Protein AF-A0A7Y3CLE5-F1 (afdb_monomer)

Radius of gyration: 14.15 Å; Cα contacts (8 Å, |Δi|>4): 38; chains: 1; bounding box: 26×23×37 Å

Nearest PDB structures (foldseek):
  5bpx-assembly1_A  TM=8.677E-01  e=1.315E-01  Alcaligenes sp.

Secondary structure (DSSP, 8-state):
-----S-EEEESSTTTPPEEEEE-HHHHHHHHHHHHHHTT--HHHHHTT--

Solvent-accessible surface area (backbone atoms only — not comparable to full-atom values): 3333 Å² total; per-residue (Å²): 141,87,88,87,81,81,62,52,72,42,53,76,37,99,71,93,41,52,89,65,50,73,42,48,70,65,59,52,45,53,54,52,46,50,51,25,59,76,71,72,45,69,53,66,63,60,60,68,71,65,131

Foldseek 3Di:
DDDDDDKDFDFPDPPPGDTDDIGDPVNVLVVVLVVCVVVVHDNVVSVVPDD

Structure (mmCIF, N/CA/C/O backbone):
data_AF-A0A7Y3CLE5-F1
#
_entry.id   AF-A0A7Y3CLE5-F1
#
loop_
_atom_site.group_PDB
_atom_site.id
_atom_site.type_symbol
_atom_site.label_atom_id
_atom_site.label_alt_id
_atom_site.label_comp_id
_atom_site.label_asym_id
_atom_site.label_entity_id
_atom_site.label_seq_id
_atom_site.pdbx_PDB_ins_code
_atom_site.Cartn_x
_atom_site.Cartn_y
_atom_site.Cartn_z
_atom_site.occupancy
_atom_site.B_iso_or_equiv
_atom_site.auth_seq_id
_atom_site.auth_comp_id
_atom_site.auth_asym_id
_atom_site.auth_atom_id
_atom_site.pdbx_PDB_model_num
ATOM 1 N N . MET A 1 1 ? -8.125 -12.417 -4.022 1.00 73.94 1 MET A N 1
ATOM 2 C CA . MET A 1 1 ? -7.123 -12.413 -2.937 1.00 73.94 1 MET A CA 1
ATOM 3 C C . MET A 1 1 ? -5.764 -12.274 -3.589 1.00 73.94 1 MET A C 1
ATOM 5 O O . MET A 1 1 ? -5.479 -13.058 -4.485 1.00 73.94 1 MET A O 1
ATOM 9 N N . PHE A 1 2 ? -4.985 -11.270 -3.196 1.00 86.25 2 PHE A N 1
ATOM 10 C CA . PHE A 1 2 ? -3.620 -11.063 -3.679 1.00 86.25 2 PHE A CA 1
ATOM 11 C C . PHE A 1 2 ? -2.657 -11.258 -2.509 1.00 86.25 2 PHE A C 1
ATOM 13 O O . PHE A 1 2 ? -2.974 -10.861 -1.391 1.00 86.25 2 PHE A O 1
ATOM 20 N N . ILE A 1 3 ? -1.508 -11.871 -2.774 1.00 84.12 3 ILE A N 1
ATOM 21 C CA . ILE A 1 3 ? -0.371 -11.918 -1.856 1.00 84.12 3 ILE A CA 1
ATOM 22 C C . ILE A 1 3 ? 0.757 -11.225 -2.602 1.00 84.12 3 ILE A C 1
ATOM 24 O O . ILE A 1 3 ? 1.125 -11.653 -3.695 1.00 84.12 3 ILE A O 1
ATOM 28 N N . VAL A 1 4 ? 1.226 -10.113 -2.048 1.00 84.12 4 VAL A N 1
ATOM 29 C CA . VAL A 1 4 ? 2.291 -9.299 -2.631 1.00 84.12 4 VAL A CA 1
ATOM 30 C C . VAL A 1 4 ? 3.495 -9.416 -1.712 1.00 84.12 4 VAL A C 1
ATOM 32 O O . VAL A 1 4 ? 3.369 -9.231 -0.503 1.00 84.12 4 VAL A O 1
ATOM 35 N N . GLU A 1 5 ? 4.644 -9.746 -2.286 1.00 83.50 5 GLU A N 1
ATOM 36 C CA . GLU A 1 5 ? 5.909 -9.871 -1.569 1.00 83.50 5 GLU A CA 1
ATOM 37 C C . GLU A 1 5 ? 6.916 -8.863 -2.126 1.00 83.50 5 GLU A C 1
ATOM 39 O O . GLU A 1 5 ? 6.959 -8.599 -3.329 1.00 83.50 5 GLU A O 1
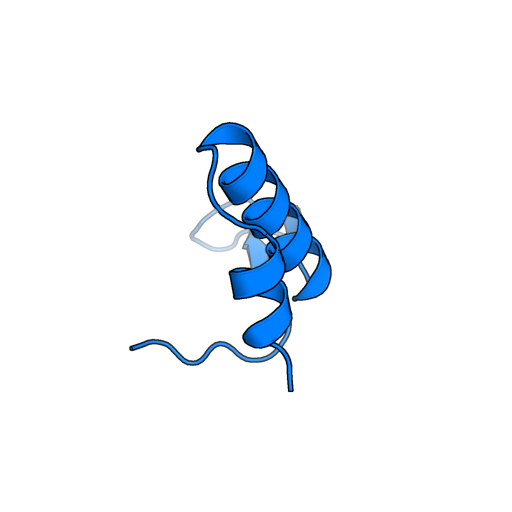ATOM 44 N N . GLY A 1 6 ? 7.747 -8.311 -1.244 1.00 83.19 6 GLY A N 1
ATOM 45 C CA . GLY A 1 6 ? 8.811 -7.391 -1.619 1.00 83.19 6 GLY A CA 1
ATOM 46 C C . GLY A 1 6 ? 8.342 -5.943 -1.750 1.00 83.19 6 GLY A C 1
ATOM 47 O O . GLY A 1 6 ? 7.477 -5.480 -1.010 1.00 83.19 6 GLY A O 1
ATOM 48 N N . ARG A 1 7 ? 8.993 -5.201 -2.648 1.00 82.81 7 ARG A N 1
ATOM 49 C CA . ARG A 1 7 ? 8.757 -3.770 -2.878 1.00 82.81 7 ARG A CA 1
ATOM 50 C C . ARG A 1 7 ? 8.018 -3.577 -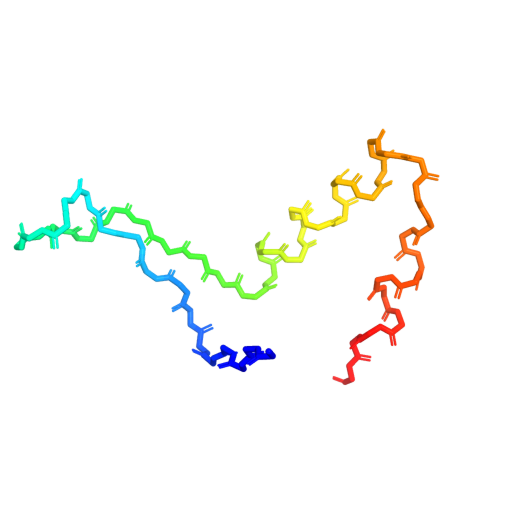4.193 1.00 82.81 7 ARG A C 1
ATOM 52 O O . ARG A 1 7 ? 8.304 -4.276 -5.165 1.00 82.81 7 ARG A O 1
ATOM 59 N N . LEU A 1 8 ? 7.131 -2.594 -4.239 1.00 89.31 8 LEU A N 1
ATOM 60 C CA . LEU A 1 8 ? 6.539 -2.142 -5.490 1.00 89.31 8 LEU A CA 1
ATOM 61 C C . LEU A 1 8 ? 7.539 -1.220 -6.181 1.00 89.31 8 LEU A C 1
ATOM 63 O O . LEU A 1 8 ? 7.983 -0.237 -5.596 1.00 89.31 8 LEU A O 1
ATOM 67 N N . ILE A 1 9 ? 7.919 -1.550 -7.413 1.00 90.81 9 ILE A N 1
ATOM 68 C CA . ILE A 1 9 ? 8.741 -0.678 -8.251 1.00 90.81 9 ILE A CA 1
ATOM 69 C C . ILE A 1 9 ? 7.838 -0.061 -9.307 1.00 90.81 9 ILE A C 1
ATOM 71 O O . ILE A 1 9 ? 7.237 -0.767 -10.116 1.00 90.81 9 ILE A O 1
ATOM 75 N N . TYR A 1 10 ? 7.765 1.263 -9.293 1.00 90.25 10 TYR A N 1
ATOM 76 C CA . TYR A 1 10 ? 7.045 2.040 -10.284 1.00 90.25 10 TYR A CA 1
ATOM 77 C C . TYR A 1 10 ? 7.976 2.341 -11.454 1.00 90.25 10 TYR A C 1
ATOM 79 O O . TYR A 1 10 ? 9.110 2.795 -11.265 1.00 90.25 10 TYR A O 1
ATOM 87 N N . LEU A 1 11 ? 7.480 2.083 -12.661 1.00 95.94 11 LEU A N 1
ATOM 88 C CA . LEU A 1 11 ? 8.160 2.390 -13.914 1.00 95.94 11 LEU A CA 1
ATOM 89 C C . LEU A 1 11 ? 7.521 3.623 -14.552 1.00 95.94 11 LEU A C 1
ATOM 91 O O . LEU A 1 11 ? 6.309 3.812 -14.451 1.00 95.94 11 LEU A O 1
ATOM 95 N N . ASP A 1 12 ? 8.328 4.449 -15.212 1.00 94.44 12 ASP A N 1
ATOM 96 C CA . ASP A 1 12 ? 7.849 5.669 -15.880 1.00 94.44 12 ASP A CA 1
ATOM 97 C C . ASP A 1 12 ? 6.979 5.378 -17.118 1.00 94.44 12 ASP A C 1
ATOM 99 O O . ASP A 1 12 ? 6.125 6.182 -17.486 1.00 94.44 12 ASP A O 1
ATOM 103 N N . ASN A 1 13 ? 7.168 4.209 -17.733 1.00 94.31 13 ASN A N 1
ATOM 104 C CA . ASN A 1 13 ? 6.421 3.720 -18.880 1.00 94.31 13 ASN A CA 1
ATOM 105 C C . ASN A 1 13 ? 6.093 2.226 -18.734 1.00 94.31 13 ASN A C 1
ATOM 107 O O . ASN A 1 13 ? 6.896 1.455 -18.205 1.00 94.31 13 ASN A O 1
ATOM 111 N N . PRO A 1 14 ? 4.949 1.774 -19.276 1.00 89.94 14 PRO A N 1
ATOM 112 C CA . PRO A 1 14 ? 4.540 0.371 -19.200 1.00 89.94 14 PRO A CA 1
ATOM 113 C C . PRO A 1 14 ? 5.392 -0.568 -20.069 1.00 89.94 14 PRO A C 1
ATOM 115 O O . PRO A 1 14 ? 5.403 -1.773 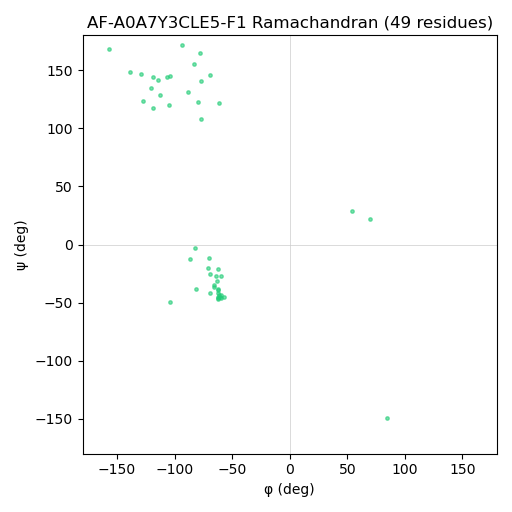-19.837 1.00 89.94 14 PRO A O 1
ATOM 118 N N . VAL A 1 15 ? 6.097 -0.042 -21.077 1.00 93.88 15 VAL A N 1
ATOM 119 C CA . VAL A 1 15 ? 6.959 -0.816 -21.981 1.00 93.88 15 VAL A CA 1
ATOM 120 C C . VAL A 1 15 ? 8.335 -0.165 -22.013 1.00 93.88 15 VAL A C 1
ATOM 122 O O . VAL A 1 15 ? 8.441 1.014 -22.336 1.00 93.88 15 VAL A O 1
ATOM 125 N N . ASN A 1 16 ? 9.381 -0.933 -21.691 1.00 90.81 16 ASN A N 1
ATOM 126 C CA . ASN A 1 16 ? 10.773 -0.464 -21.604 1.00 90.81 16 ASN A CA 1
ATOM 127 C C . ASN A 1 16 ? 10.973 0.751 -20.676 1.00 90.81 16 ASN A C 1
ATOM 129 O O . ASN A 1 16 ? 11.872 1.558 -20.905 1.00 90.81 16 ASN A O 1
ATOM 133 N N . GLY A 1 17 ? 10.125 0.890 -19.655 1.00 90.25 17 GLY A N 1
ATOM 134 C CA . GLY A 1 17 ? 10.210 1.988 -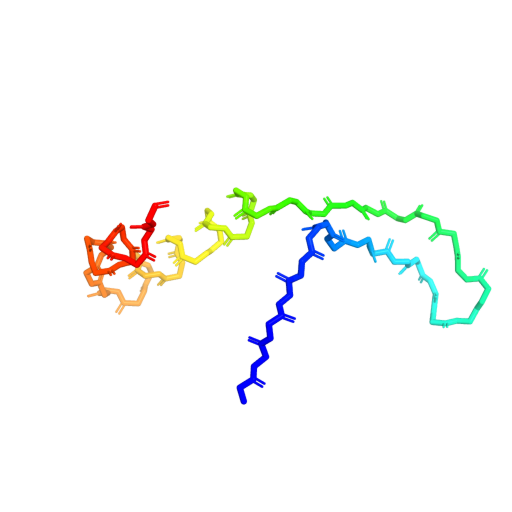18.703 1.00 90.25 17 GLY A CA 1
ATOM 135 C C . GLY A 1 17 ? 11.435 1.901 -17.803 1.00 90.25 17 GLY A C 1
ATOM 136 O O . GLY A 1 17 ? 11.883 0.816 -17.420 1.00 90.25 17 GLY A O 1
ATOM 137 N N . GLY A 1 18 ? 11.964 3.068 -17.461 1.00 93.81 18 GLY A N 1
ATOM 138 C CA . GLY A 1 18 ? 12.983 3.228 -16.441 1.00 93.81 18 GLY A CA 1
ATOM 139 C C . GLY A 1 18 ? 12.386 3.170 -15.037 1.00 93.81 18 GLY A C 1
ATOM 140 O O . GLY A 1 18 ? 11.180 3.309 -14.831 1.00 93.81 18 GLY A O 1
ATOM 141 N N . PHE A 1 19 ? 13.261 2.983 -14.052 1.00 93.00 19 PHE A N 1
ATOM 142 C CA . PHE A 1 19 ? 12.907 3.110 -12.644 1.00 93.00 19 PHE A CA 1
ATOM 143 C C . PHE A 1 19 ? 12.439 4.540 -12.342 1.00 93.00 19 PHE A C 1
ATOM 145 O O . PHE A 1 19 ? 13.203 5.485 -12.537 1.00 93.00 19 PHE A O 1
ATOM 152 N N . ALA A 1 20 ? 11.214 4.691 -11.836 1.00 93.50 20 ALA A N 1
ATOM 153 C CA . ALA A 1 20 ? 10.665 5.984 -11.433 1.00 93.50 20 ALA A CA 1
ATOM 154 C C . ALA A 1 20 ? 10.660 6.149 -9.910 1.00 93.50 20 ALA A C 1
ATOM 156 O O . ALA A 1 20 ? 11.119 7.162 -9.387 1.00 93.50 20 ALA A O 1
ATOM 157 N N . ALA A 1 21 ? 10.147 5.148 -9.195 1.00 89.19 21 ALA A N 1
ATOM 158 C CA . ALA A 1 21 ? 10.053 5.164 -7.741 1.00 89.19 21 ALA A CA 1
ATOM 159 C C . ALA A 1 21 ? 9.964 3.743 -7.182 1.00 89.19 21 ALA A C 1
ATOM 161 O O . ALA A 1 21 ? 9.719 2.779 -7.909 1.00 89.19 21 ALA A O 1
ATOM 162 N N . TYR A 1 22 ? 10.123 3.619 -5.868 1.00 87.25 22 TYR A N 1
ATOM 163 C CA . TYR A 1 22 ? 9.800 2.396 -5.149 1.00 87.25 22 TYR A CA 1
ATOM 164 C C . TYR A 1 22 ? 8.903 2.718 -3.961 1.00 87.25 22 TYR A C 1
ATOM 166 O O . TYR A 1 22 ? 9.060 3.763 -3.335 1.00 87.25 22 TYR A O 1
ATOM 174 N N . GLU A 1 23 ? 8.012 1.793 -3.633 1.00 85.75 23 GLU A N 1
ATOM 175 C CA . GLU A 1 23 ? 7.324 1.766 -2.352 1.00 85.75 23 GLU A CA 1
ATOM 176 C C . GLU A 1 23 ? 7.622 0.465 -1.627 1.00 85.75 23 GLU A C 1
ATOM 178 O O . GLU A 1 23 ? 7.604 -0.634 -2.191 1.00 85.75 23 GLU A O 1
ATOM 183 N N . ASP A 1 24 ? 7.916 0.610 -0.344 1.00 84.31 24 ASP A N 1
ATOM 184 C CA . ASP A 1 24 ? 7.973 -0.499 0.587 1.00 84.31 24 ASP A CA 1
ATOM 185 C C . ASP A 1 24 ? 6.626 -0.681 1.307 1.00 84.31 24 ASP A C 1
ATOM 187 O O . ASP A 1 24 ? 5.708 0.137 1.206 1.00 84.31 24 ASP A O 1
ATOM 191 N N . GLY A 1 25 ? 6.508 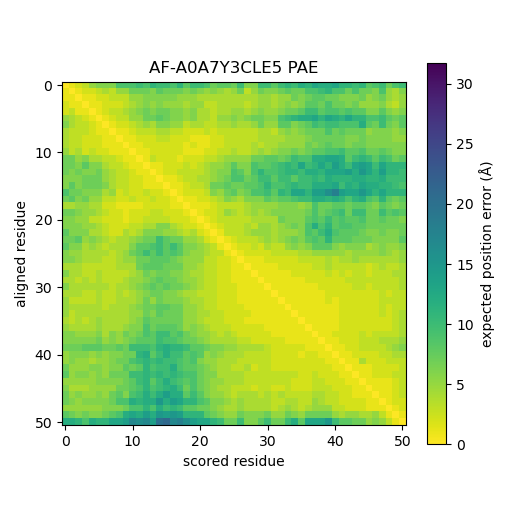-1.781 2.053 1.00 79.56 25 GLY A N 1
ATOM 192 C CA . GLY A 1 25 ? 5.296 -2.085 2.813 1.00 79.56 25 GLY A CA 1
ATOM 193 C C . GLY A 1 25 ? 4.956 -1.057 3.900 1.00 79.56 25 GLY A C 1
ATOM 194 O O . GLY A 1 25 ? 3.796 -0.970 4.291 1.00 79.56 25 GLY A O 1
ATOM 195 N N . PHE A 1 26 ? 5.919 -0.254 4.368 1.00 83.38 26 PHE A N 1
ATOM 196 C CA . PHE A 1 26 ? 5.672 0.782 5.377 1.00 83.38 26 PHE A CA 1
ATOM 197 C C . PHE A 1 26 ? 5.103 2.056 4.753 1.00 83.38 26 PHE A C 1
ATOM 199 O O . PHE A 1 26 ? 4.202 2.669 5.318 1.00 83.38 26 PHE A O 1
ATOM 206 N N . SER A 1 27 ? 5.582 2.419 3.566 1.00 84.38 27 SER A N 1
ATOM 207 C CA . SER A 1 27 ? 5.057 3.536 2.780 1.00 84.38 27 SER A CA 1
ATOM 208 C C . SER A 1 27 ? 3.596 3.277 2.407 1.00 84.38 27 SER A C 1
ATOM 210 O O . SER A 1 27 ? 2.735 4.125 2.639 1.00 84.38 27 SER A O 1
ATOM 212 N N . LEU A 1 28 ? 3.288 2.053 1.959 1.00 85.62 28 LEU A N 1
ATOM 213 C CA . LEU A 1 28 ? 1.913 1.622 1.692 1.00 85.62 28 LEU A CA 1
ATOM 214 C C . LEU A 1 28 ? 1.043 1.635 2.961 1.00 85.62 28 LEU A C 1
ATOM 216 O O . LEU A 1 28 ? -0.116 2.048 2.919 1.00 85.62 28 LEU A O 1
ATOM 220 N N . LEU A 1 29 ? 1.598 1.222 4.104 1.00 88.06 29 LEU A N 1
ATOM 221 C CA . LEU A 1 29 ? 0.901 1.279 5.389 1.00 88.06 29 LEU A CA 1
ATOM 222 C C . LEU A 1 29 ? 0.525 2.716 5.777 1.00 88.06 29 LEU A C 1
ATOM 224 O O . LEU A 1 29 ? -0.609 2.964 6.186 1.00 88.06 29 LEU A O 1
ATOM 228 N N . GLU A 1 30 ? 1.434 3.676 5.625 1.00 89.31 30 GLU A N 1
ATOM 229 C CA . GLU A 1 30 ? 1.130 5.082 5.910 1.00 89.31 30 GLU A CA 1
ATOM 230 C C . GLU A 1 30 ? 0.018 5.630 5.000 1.00 89.31 30 GLU A C 1
ATOM 232 O O . GLU A 1 30 ? -0.875 6.332 5.482 1.00 89.31 30 GLU A O 1
ATOM 237 N N . VAL A 1 31 ? -0.011 5.236 3.719 1.00 88.75 31 VAL A N 1
ATOM 238 C CA . VAL A 1 31 ? -1.123 5.558 2.805 1.00 88.75 31 VAL A CA 1
ATOM 239 C C . VAL A 1 31 ? -2.447 4.995 3.333 1.00 88.75 31 VAL A C 1
ATOM 241 O O . VAL A 1 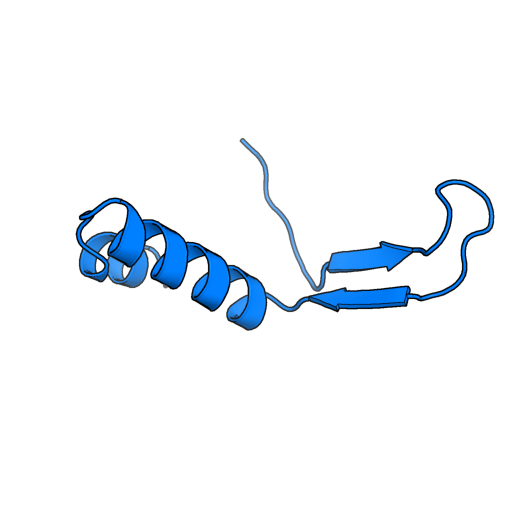31 ? -3.441 5.721 3.409 1.00 88.75 31 VAL A O 1
ATOM 244 N N . CYS A 1 32 ? -2.468 3.733 3.772 1.00 90.50 32 CYS A N 1
ATOM 245 C CA . CYS A 1 32 ? -3.661 3.128 4.363 1.00 90.50 32 CYS A CA 1
ATOM 246 C C . CYS A 1 32 ? -4.104 3.842 5.653 1.00 90.50 32 CYS A C 1
ATOM 248 O O . CYS A 1 32 ? -5.296 4.097 5.830 1.00 90.50 32 CYS A O 1
ATOM 250 N N . ARG A 1 33 ? -3.171 4.217 6.539 1.00 92.94 33 ARG A N 1
ATOM 251 C CA . ARG A 1 33 ? -3.480 4.967 7.772 1.00 92.94 33 ARG A CA 1
ATOM 252 C C . ARG A 1 33 ? -4.106 6.320 7.471 1.00 92.94 33 ARG A C 1
ATOM 254 O O . ARG A 1 33 ? -5.071 6.697 8.132 1.00 92.94 33 ARG A O 1
ATOM 261 N N . ASN A 1 34 ? -3.574 7.042 6.487 1.00 93.94 34 A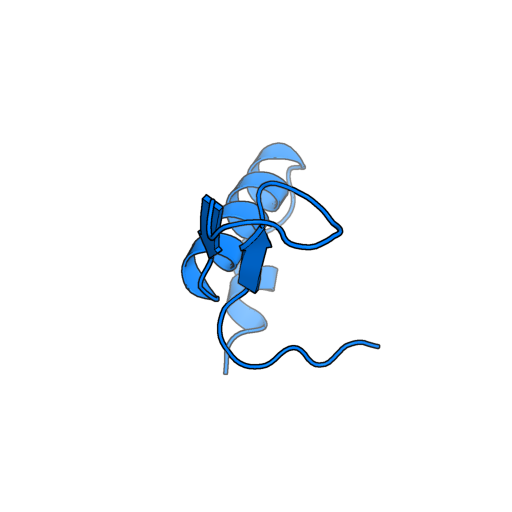SN A N 1
ATOM 262 C CA . ASN A 1 34 ? -4.113 8.339 6.083 1.00 93.94 34 ASN A CA 1
ATOM 263 C C . ASN A 1 34 ? -5.541 8.203 5.561 1.00 93.94 34 ASN A C 1
ATOM 265 O O . ASN A 1 34 ? -6.421 8.912 6.041 1.00 93.94 34 ASN A O 1
ATOM 269 N N . TYR A 1 35 ? -5.796 7.215 4.700 1.00 94.00 35 TYR A N 1
ATOM 270 C CA . TYR A 1 35 ? -7.151 6.923 4.237 1.00 94.00 35 TYR A CA 1
ATOM 271 C C . TYR A 1 35 ? -8.114 6.623 5.395 1.00 94.00 35 TYR A C 1
ATOM 273 O O . TYR A 1 35 ? -9.212 7.171 5.440 1.00 94.00 35 TYR A O 1
ATOM 281 N N . TYR A 1 36 ? -7.704 5.795 6.363 1.00 94.75 36 TYR A N 1
ATOM 282 C CA . TYR A 1 36 ? -8.545 5.483 7.522 1.00 94.75 36 TYR A CA 1
ATOM 283 C C . TYR A 1 36 ? -8.900 6.743 8.319 1.00 94.75 36 TYR A C 1
ATOM 285 O O . TYR A 1 36 ? -10.063 6.936 8.666 1.00 94.75 36 TYR A O 1
ATOM 293 N N . ARG A 1 37 ? -7.930 7.636 8.554 1.00 94.19 37 ARG A N 1
ATOM 294 C CA . ARG A 1 37 ? -8.172 8.914 9.243 1.00 94.19 37 ARG A CA 1
ATOM 295 C C . ARG A 1 37 ? -9.137 9.809 8.466 1.00 94.19 37 ARG A C 1
ATOM 297 O O . ARG A 1 37 ? -10.066 10.347 9.060 1.00 94.19 37 ARG A O 1
ATOM 304 N N . GLU A 1 38 ? -8.931 9.957 7.159 1.00 96.38 38 GLU A N 1
ATOM 305 C CA . GLU A 1 38 ? -9.760 10.806 6.292 1.00 96.38 38 GLU A CA 1
ATOM 306 C C . GLU A 1 38 ? -11.199 10.293 6.169 1.00 96.38 38 GLU A C 1
ATOM 308 O O . GLU A 1 38 ? -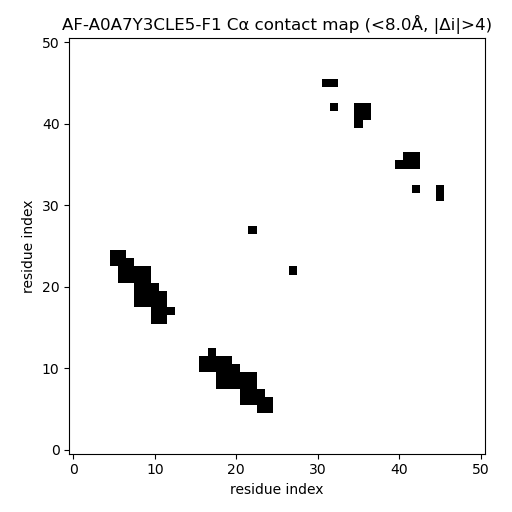12.143 11.080 6.158 1.00 96.38 38 GLU A O 1
ATOM 313 N N . ALA A 1 39 ? -11.378 8.973 6.129 1.00 95.44 39 ALA A N 1
ATOM 314 C CA . ALA A 1 39 ? -12.684 8.330 6.050 1.00 95.44 39 ALA A CA 1
ATOM 315 C C . ALA A 1 39 ? -13.397 8.201 7.413 1.00 95.44 39 ALA A C 1
ATOM 317 O O . ALA A 1 39 ? -14.526 7.712 7.462 1.00 95.44 39 ALA A O 1
ATOM 318 N N . GLY A 1 40 ? -12.762 8.611 8.520 1.00 94.12 40 GLY A N 1
ATOM 319 C CA . GLY A 1 40 ? -13.299 8.445 9.877 1.00 94.12 40 GLY A CA 1
ATOM 320 C C . GLY A 1 40 ? -13.336 6.989 10.360 1.00 94.12 40 GLY A C 1
ATOM 321 O O . GLY A 1 40 ? -14.127 6.652 11.240 1.00 94.12 40 GLY A O 1
ATOM 322 N N . LEU A 1 41 ? -12.511 6.121 9.771 1.00 93.81 41 LEU A N 1
ATOM 323 C CA . LEU A 1 41 ? -12.356 4.718 10.150 1.00 93.81 41 LEU A CA 1
ATOM 324 C C . LEU A 1 41 ? -11.378 4.569 11.323 1.00 93.81 41 LEU A C 1
ATOM 326 O O . LEU A 1 41 ? -10.481 5.387 11.535 1.00 93.81 41 LEU A O 1
ATOM 330 N N . ASP A 1 42 ? -11.523 3.476 12.071 1.00 92.44 42 ASP A N 1
ATOM 331 C CA . ASP A 1 42 ? -10.641 3.173 13.195 1.00 92.44 42 ASP A CA 1
ATOM 332 C C . ASP A 1 42 ? -9.292 2.621 12.717 1.00 92.44 42 ASP A C 1
ATOM 334 O O . ASP A 1 42 ? -9.177 1.477 12.274 1.00 92.44 42 ASP A O 1
ATOM 338 N N . VAL A 1 43 ? -8.249 3.441 12.843 1.00 91.88 43 VAL A N 1
ATOM 339 C CA . VAL A 1 43 ? -6.868 3.089 12.483 1.00 91.88 43 VAL A CA 1
ATOM 340 C C . VAL A 1 43 ? -6.352 1.886 13.288 1.00 91.88 43 VAL A C 1
ATOM 342 O O . VAL A 1 43 ? -5.530 1.131 12.776 1.00 91.88 43 VAL A O 1
ATOM 345 N N . GLN A 1 44 ? -6.858 1.640 14.504 1.00 91.00 44 GLN A N 1
ATOM 346 C CA . GLN A 1 44 ? -6.434 0.494 15.323 1.00 91.00 44 GLN A CA 1
ATOM 347 C C . GLN A 1 44 ? -6.792 -0.851 14.677 1.00 91.00 44 GLN A C 1
ATOM 349 O O . GLN A 1 44 ? -6.099 -1.846 14.885 1.00 91.00 44 GLN A O 1
ATOM 354 N N . GLN A 1 45 ? -7.837 -0.889 13.844 1.00 89.69 45 GLN A N 1
ATOM 355 C CA . GLN A 1 45 ? -8.179 -2.084 13.072 1.00 89.69 45 GLN A CA 1
ATOM 356 C C . GLN A 1 45 ? -7.101 -2.424 12.045 1.00 89.69 45 GLN A C 1
ATOM 358 O O . GLN A 1 45 ? -6.851 -3.599 11.801 1.00 89.69 45 GLN A O 1
ATOM 363 N N . LEU A 1 46 ? -6.461 -1.409 11.457 1.00 88.44 46 LEU A N 1
ATOM 364 C CA . LEU A 1 46 ? -5.345 -1.597 10.537 1.00 88.44 46 LEU A CA 1
ATOM 365 C C . LEU A 1 46 ? -4.113 -2.107 11.292 1.00 88.44 46 LEU A C 1
ATOM 367 O O . LEU A 1 46 ? -3.466 -3.043 10.832 1.00 88.44 46 LEU A O 1
ATOM 371 N N . ASP A 1 47 ? -3.839 -1.555 12.478 1.00 85.44 47 ASP A N 1
ATOM 372 C CA . ASP A 1 47 ? -2.725 -1.999 13.322 1.00 85.44 47 ASP A CA 1
ATOM 373 C C . ASP A 1 47 ? -2.887 -3.464 13.788 1.00 85.44 47 ASP A C 1
ATOM 375 O O . ASP A 1 47 ? -1.907 -4.198 13.906 1.00 85.44 47 ASP A O 1
ATOM 379 N N . ALA A 1 48 ? -4.126 -3.934 13.967 1.00 88.94 48 ALA A N 1
ATOM 380 C CA . ALA A 1 48 ? -4.430 -5.326 14.311 1.00 88.94 48 ALA A CA 1
ATOM 381 C C . ALA A 1 48 ? -4.173 -6.337 13.172 1.00 88.94 48 ALA A C 1
ATOM 383 O O . ALA A 1 48 ? -4.200 -7.546 13.414 1.00 88.94 48 ALA A O 1
ATOM 384 N N . LEU A 1 49 ? -3.946 -5.874 11.937 1.00 86.00 49 LEU A N 1
ATOM 385 C CA . LEU A 1 49 ? -3.642 -6.736 10.788 1.00 86.00 49 LEU A CA 1
ATOM 386 C C . LEU A 1 49 ? -2.146 -7.060 10.664 1.00 86.00 49 LEU A C 1
ATOM 388 O O .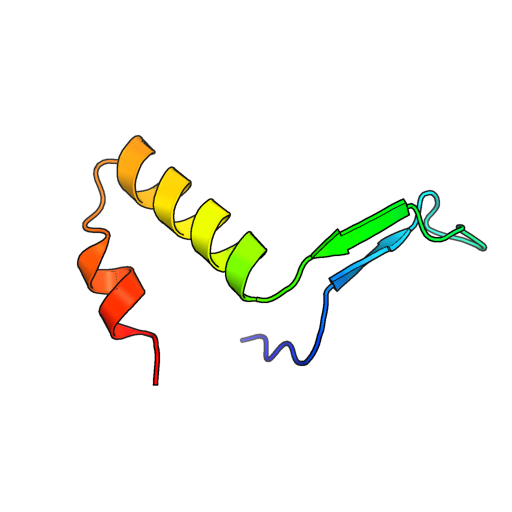 LEU A 1 49 ? -1.788 -7.960 9.901 1.00 86.00 49 LEU A O 1
ATOM 392 N N . PHE A 1 50 ? -1.278 -6.365 11.407 1.00 81.00 50 PHE A N 1
ATOM 393 C CA . PHE A 1 50 ? 0.148 -6.685 11.463 1.00 81.00 50 PHE A CA 1
ATOM 394 C C . PHE A 1 50 ? 0.401 -7.905 12.350 1.00 81.00 50 PHE A C 1
ATOM 396 O O . PHE A 1 50 ? -0.223 -8.078 13.398 1.00 81.00 50 PHE A O 1
ATOM 403 N N . ARG A 1 51 ? 1.329 -8.759 11.913 1.00 73.69 51 ARG A N 1
ATOM 404 C CA . ARG A 1 51 ? 1.799 -9.948 12.629 1.00 73.69 51 ARG A CA 1
ATOM 405 C C . ARG A 1 51 ? 3.299 -9.885 12.834 1.00 73.69 51 ARG A C 1
ATOM 407 O O . ARG A 1 51 ? 3.985 -9.451 11.884 1.00 73.69 51 ARG A O 1
#

Mean predicted aligned error: 5.04 Å

pLDDT: mean 88.87, std 5.22, range [73.69, 96.38]

Sequence (51 aa):
MFIVEGRLIYLDNPVNGGFAAYEDGFSLLEVCRNYYREAGLDVQQLDALFR